Protein AF-A0AAW9EGD0-F1 (afdb_monomer)

Mean predicted aligned error: 9.13 Å

Secondary structure (DSSP, 8-state):
-HHHHHHHHHHHHHHHHHHH-PPP-----------S-PPPPPPPPPPP---HHHHHHHHHHHHHHHHHHHHHHHHHTT-

pLDDT: mean 84.7, std 12.61, range [60.59, 98.19]

Sequence (79 aa):
LQELASAKSEINRLRSYAERDPERVYIRASCATNDANSTPRVDDATRARPTDAAIRNYWILRERIAQSESIILGLQGYI

InterPro domains:
  IPR004929 Spanin, inner membrane subunit [PF03245] (2-79)

Radius of gyration: 21.57 Å; Cα contacts (8 Å, |Δi|>4): 15; chains: 1; bounding box: 45×22×63 Å

Structure (mmCIF, N/CA/C/O backbone):
data_AF-A0AAW9EGD0-F1
#
_entry.id   AF-A0AAW9EGD0-F1
#
loop_
_atom_site.group_PDB
_atom_site.id
_atom_site.type_symbol
_atom_site.label_atom_id
_atom_site.label_alt_id
_atom_site.label_comp_id
_atom_site.label_asym_id
_atom_site.label_entity_id
_atom_site.label_seq_id
_atom_site.pdbx_PDB_ins_code
_atom_site.Cartn_x
_atom_site.Cartn_y
_atom_site.Cartn_z
_atom_site.occupancy
_atom_site.B_iso_or_equiv
_atom_site.auth_seq_id
_atom_site.auth_comp_id
_atom_site.auth_asym_id
_atom_site.auth_atom_id
_atom_site.pdbx_PDB_model_num
ATOM 1 N N . LEU A 1 1 ? -14.577 -5.414 12.391 1.00 78.12 1 LEU A N 1
ATOM 2 C CA . LEU A 1 1 ? -13.474 -6.391 12.172 1.00 78.12 1 LEU A CA 1
ATOM 3 C C . LEU A 1 1 ? -13.543 -7.074 10.807 1.00 78.12 1 LEU A C 1
ATOM 5 O O . LEU A 1 1 ? -12.514 -7.128 10.146 1.00 78.12 1 LEU A O 1
ATOM 9 N N . GLN A 1 2 ? -14.711 -7.566 10.371 1.00 89.19 2 GLN A N 1
ATOM 10 C CA . GLN A 1 2 ? -14.867 -8.200 9.052 1.00 89.19 2 GLN A CA 1
ATOM 11 C C . GLN A 1 2 ? -14.430 -7.287 7.895 1.00 89.19 2 GLN A C 1
ATOM 13 O O . GLN A 1 2 ? -13.694 -7.731 7.021 1.00 89.19 2 GLN A O 1
ATOM 18 N N . GLU A 1 3 ? -14.797 -6.004 7.931 1.00 90.25 3 GLU A N 1
ATOM 19 C CA . GLU A 1 3 ? -14.385 -5.030 6.910 1.00 90.25 3 GLU A CA 1
ATOM 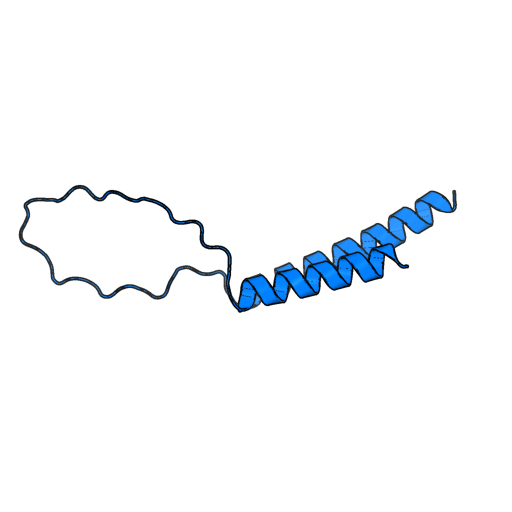20 C C . GLU A 1 3 ? -12.866 -4.843 6.854 1.00 90.25 3 GLU A C 1
ATOM 22 O O . GLU A 1 3 ? -12.275 -4.961 5.785 1.00 90.25 3 GLU A O 1
ATOM 27 N N . LEU A 1 4 ? -12.209 -4.658 8.006 1.00 95.56 4 LEU A N 1
ATOM 28 C CA . LEU A 1 4 ? -10.747 -4.565 8.078 1.00 95.56 4 LEU A CA 1
ATOM 29 C C . LEU A 1 4 ? -10.069 -5.834 7.540 1.00 95.56 4 LEU A C 1
ATOM 31 O O . LEU A 1 4 ? -9.080 -5.747 6.814 1.00 95.56 4 LEU A O 1
ATOM 35 N N . ALA A 1 5 ? -10.590 -7.014 7.884 1.00 96.19 5 ALA A N 1
ATOM 36 C CA . ALA A 1 5 ? -10.064 -8.281 7.384 1.00 96.19 5 ALA A CA 1
ATOM 37 C C . ALA A 1 5 ? -10.224 -8.398 5.859 1.00 96.19 5 ALA A C 1
ATOM 39 O O . ALA A 1 5 ? -9.277 -8.781 5.171 1.00 96.19 5 ALA A O 1
ATOM 40 N N . SER A 1 6 ? -11.382 -7.999 5.326 1.00 96.31 6 SER A N 1
ATOM 41 C CA . SER A 1 6 ? -11.644 -7.949 3.886 1.00 96.31 6 SER A CA 1
ATOM 42 C C . SER A 1 6 ? -10.703 -6.971 3.177 1.00 96.31 6 SER A C 1
ATOM 44 O O . SER A 1 6 ? -10.081 -7.329 2.181 1.00 96.31 6 SER A O 1
ATOM 46 N N . ALA A 1 7 ? -10.519 -5.767 3.722 1.00 96.31 7 ALA A N 1
ATOM 47 C CA . ALA A 1 7 ? -9.614 -4.763 3.169 1.00 96.31 7 ALA A CA 1
ATOM 48 C C . ALA A 1 7 ? -8.158 -5.255 3.146 1.00 96.31 7 ALA A C 1
ATOM 50 O O . ALA A 1 7 ? -7.465 -5.113 2.138 1.00 96.31 7 ALA A O 1
ATOM 51 N N . LYS A 1 8 ? -7.694 -5.898 4.226 1.00 96.56 8 LYS A N 1
ATOM 52 C CA . LYS A 1 8 ? -6.359 -6.516 4.275 1.00 96.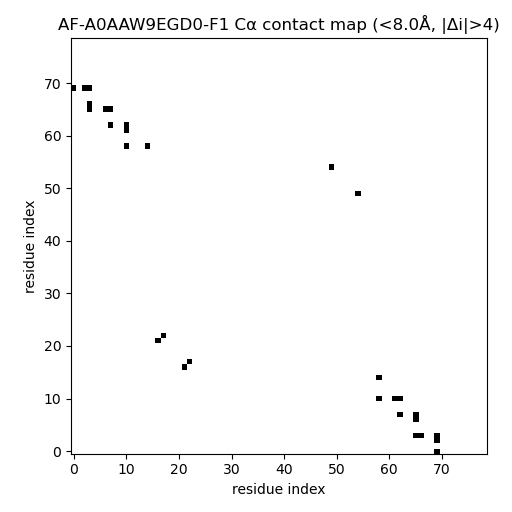56 8 LYS A CA 1
ATOM 53 C C . LYS A 1 8 ? -6.206 -7.643 3.254 1.00 96.56 8 LYS A C 1
ATOM 55 O O . LYS A 1 8 ? -5.156 -7.746 2.621 1.00 96.56 8 LYS A O 1
ATOM 60 N N . SER A 1 9 ? -7.236 -8.472 3.082 1.00 97.38 9 SER A N 1
ATOM 61 C CA . SER A 1 9 ? -7.249 -9.531 2.069 1.00 97.38 9 SER A CA 1
ATOM 62 C C . SER A 1 9 ? -7.116 -8.953 0.659 1.00 97.38 9 SER A C 1
ATOM 64 O O . SER A 1 9 ? -6.252 -9.389 -0.102 1.00 97.38 9 SER A O 1
ATOM 66 N N . GLU A 1 10 ? -7.879 -7.905 0.347 1.00 96.31 10 GLU A N 1
ATOM 67 C CA . GLU A 1 10 ? -7.833 -7.255 -0.962 1.00 96.31 10 GLU A CA 1
ATOM 68 C C . GLU A 1 10 ? -6.4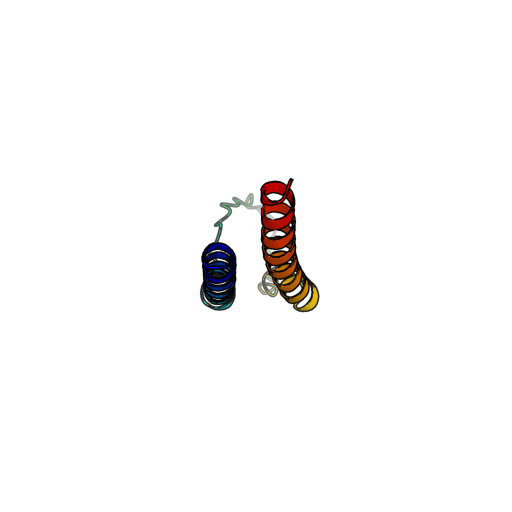84 -6.569 -1.220 1.00 96.31 10 GLU A C 1
ATOM 70 O O . GLU A 1 10 ? -5.903 -6.729 -2.291 1.00 96.31 10 GLU A O 1
ATOM 75 N N . ILE A 1 11 ? -5.904 -5.889 -0.224 1.00 96.38 11 ILE A N 1
ATOM 76 C CA . ILE A 1 11 ? -4.551 -5.317 -0.334 1.00 96.38 11 ILE A CA 1
ATOM 77 C C . ILE A 1 11 ? -3.515 -6.406 -0.650 1.00 96.38 11 ILE A C 1
ATOM 79 O O . ILE A 1 11 ? -2.657 -6.205 -1.511 1.00 96.38 11 ILE A O 1
ATOM 83 N N . ASN A 1 12 ? -3.592 -7.564 0.011 1.00 95.06 12 ASN A N 1
ATOM 84 C CA . ASN A 1 12 ? -2.679 -8.679 -0.248 1.00 95.06 12 ASN A CA 1
ATOM 85 C C . ASN A 1 12 ? -2.874 -9.270 -1.647 1.00 95.06 12 ASN A C 1
ATOM 87 O O . ASN A 1 12 ? -1.895 -9.563 -2.336 1.00 95.06 12 ASN A O 1
ATOM 91 N N . ARG A 1 13 ? -4.128 -9.408 -2.087 1.00 94.44 13 ARG A N 1
ATOM 92 C CA . ARG A 1 13 ? -4.464 -9.846 -3.441 1.00 94.44 13 ARG A CA 1
ATOM 93 C C . ARG A 1 13 ? -3.836 -8.910 -4.474 1.00 94.44 13 ARG A C 1
ATOM 95 O O . ARG A 1 13 ? -3.073 -9.383 -5.317 1.00 94.44 13 ARG A O 1
ATOM 102 N N . LEU A 1 14 ? -4.093 -7.604 -4.367 1.00 92.50 14 LEU A N 1
ATOM 103 C CA . LEU A 1 14 ? -3.562 -6.572 -5.264 1.00 92.50 14 LEU A CA 1
ATOM 104 C C . LEU A 1 14 ? -2.032 -6.546 -5.279 1.00 92.50 14 LEU A C 1
ATOM 106 O O . LEU A 1 14 ? -1.438 -6.444 -6.350 1.00 92.50 14 LEU A O 1
ATOM 110 N N . ARG A 1 15 ? -1.389 -6.708 -4.115 1.00 92.12 15 ARG A N 1
ATOM 111 C CA . ARG A 1 15 ? 0.072 -6.834 -4.026 1.00 92.12 15 ARG A CA 1
ATOM 112 C C . ARG A 1 15 ? 0.581 -8.007 -4.860 1.00 92.12 15 ARG A C 1
ATOM 114 O O . ARG A 1 15 ? 1.508 -7.829 -5.641 1.00 92.12 15 ARG A O 1
ATOM 121 N N . SER A 1 16 ? -0.058 -9.174 -4.754 1.00 90.62 16 SER A N 1
ATOM 122 C CA . SER A 1 16 ? 0.355 -10.354 -5.523 1.00 90.62 16 SER A CA 1
ATOM 123 C C . SER A 1 16 ? 0.181 -10.174 -7.036 1.00 90.62 16 SER A C 1
ATOM 125 O O . SER A 1 16 ? 1.038 -10.615 -7.800 1.00 90.62 16 SER A O 1
ATOM 127 N N . TYR A 1 17 ? -0.890 -9.497 -7.471 1.00 88.06 17 TYR A N 1
ATOM 128 C CA . TYR A 1 17 ? -1.105 -9.186 -8.886 1.00 88.06 17 TYR A CA 1
ATOM 129 C C . TYR A 1 17 ? -0.053 -8.202 -9.395 1.00 88.06 17 TYR A C 1
ATOM 131 O O . TYR A 1 17 ? 0.563 -8.454 -10.422 1.00 88.06 17 TYR A O 1
ATOM 139 N N . ALA A 1 18 ? 0.232 -7.141 -8.637 1.00 84.75 18 ALA A N 1
ATOM 140 C CA . ALA A 1 18 ? 1.248 -6.158 -9.003 1.00 84.75 18 ALA A CA 1
ATOM 141 C C . ALA A 1 18 ? 2.662 -6.760 -9.129 1.00 84.75 18 ALA A C 1
ATOM 143 O O . ALA A 1 18 ? 3.457 -6.280 -9.934 1.00 84.75 18 ALA A O 1
ATOM 144 N N . GLU A 1 19 ? 2.981 -7.798 -8.350 1.00 83.00 19 GLU A N 1
ATOM 145 C CA . GLU A 1 19 ? 4.273 -8.496 -8.410 1.00 83.00 19 GLU A CA 1
ATOM 146 C C . GLU A 1 19 ? 4.367 -9.503 -9.565 1.00 83.00 19 GLU A C 1
ATOM 148 O O . GLU A 1 19 ? 5.435 -9.653 -10.157 1.00 83.00 19 GLU A O 1
ATOM 153 N N . ARG A 1 20 ? 3.275 -10.214 -9.876 1.00 81.69 20 ARG A N 1
ATOM 154 C CA . ARG A 1 20 ? 3.284 -11.327 -10.843 1.00 81.69 20 ARG A CA 1
ATOM 155 C C . ARG A 1 20 ? 2.917 -10.907 -12.261 1.00 81.69 20 ARG A C 1
ATOM 157 O O . ARG A 1 20 ? 3.525 -11.399 -13.205 1.00 81.69 20 ARG A O 1
ATOM 164 N N . ASP A 1 21 ? 1.931 -10.028 -12.400 1.00 70.31 21 ASP A N 1
ATOM 165 C CA . ASP A 1 21 ? 1.419 -9.560 -13.686 1.00 70.31 21 ASP A CA 1
ATOM 166 C C . ASP A 1 21 ? 0.833 -8.148 -13.531 1.00 70.31 21 ASP A C 1
ATOM 168 O O . ASP A 1 21 ? -0.386 -7.976 -13.434 1.00 70.31 21 ASP A O 1
ATOM 172 N N . PRO A 1 22 ? 1.689 -7.114 -13.408 1.00 70.69 22 PRO A N 1
ATOM 173 C CA . PRO A 1 22 ? 1.198 -5.751 -13.314 1.00 70.69 22 PRO A CA 1
ATOM 174 C C . PRO A 1 22 ? 0.443 -5.417 -14.600 1.00 70.69 22 PRO A C 1
ATOM 176 O O . PRO A 1 22 ? 1.038 -5.475 -15.681 1.00 70.69 22 PRO A O 1
ATOM 179 N N . GLU A 1 23 ? -0.840 -5.049 -14.482 1.00 68.44 23 GLU A N 1
ATOM 180 C CA . GLU A 1 23 ? -1.629 -4.547 -15.610 1.00 68.44 23 GLU A CA 1
ATOM 181 C C . GLU A 1 23 ? -0.822 -3.481 -16.350 1.00 68.44 23 GLU A C 1
ATOM 183 O O . GLU A 1 23 ? -0.406 -2.457 -15.794 1.00 68.44 23 GLU A O 1
ATOM 188 N N . ARG A 1 24 ? -0.531 -3.765 -17.619 1.00 67.75 24 ARG A N 1
ATOM 189 C CA . ARG A 1 24 ? 0.337 -2.922 -18.429 1.00 67.75 24 ARG A CA 1
ATOM 190 C C . ARG A 1 24 ? -0.510 -1.904 -19.157 1.00 67.75 24 ARG A C 1
ATOM 192 O O . ARG A 1 24 ? -1.301 -2.251 -20.030 1.00 67.75 24 ARG A O 1
ATOM 199 N N . VAL A 1 25 ? -0.267 -0.635 -18.866 1.00 67.75 25 VAL A N 1
ATOM 200 C CA . VAL A 1 25 ? -0.729 0.443 -19.736 1.00 67.75 25 VAL A CA 1
ATOM 201 C C . VAL A 1 25 ? 0.232 0.521 -20.920 1.00 67.75 25 VAL A C 1
ATOM 203 O O . VAL A 1 25 ? 1.391 0.908 -20.774 1.00 67.75 25 VAL A O 1
ATOM 206 N N . TYR A 1 26 ? -0.235 0.118 -22.100 1.00 69.25 26 TYR A N 1
ATOM 207 C CA . TYR A 1 26 ? 0.522 0.270 -23.338 1.00 69.25 26 TYR A CA 1
ATOM 208 C C . TYR A 1 26 ? 0.360 1.697 -23.857 1.00 69.25 26 TYR A C 1
ATOM 210 O O . TYR A 1 26 ? -0.726 2.099 -24.272 1.00 69.25 26 TYR A O 1
ATOM 218 N N . ILE A 1 27 ? 1.448 2.467 -23.857 1.00 73.00 27 ILE A N 1
ATOM 219 C CA . ILE A 1 27 ? 1.469 3.788 -24.484 1.00 73.00 27 ILE A CA 1
ATOM 220 C C . ILE A 1 27 ? 1.869 3.598 -25.943 1.00 73.00 27 ILE A C 1
ATOM 222 O O . ILE A 1 27 ? 2.976 3.149 -26.245 1.00 73.00 27 ILE A O 1
ATOM 226 N N . ARG A 1 28 ? 0.968 3.949 -26.861 1.00 76.94 28 ARG A N 1
ATOM 227 C CA . ARG A 1 28 ? 1.288 3.991 -28.287 1.00 76.94 28 ARG A CA 1
ATOM 228 C C . ARG A 1 28 ? 2.110 5.246 -28.568 1.00 76.94 28 ARG A C 1
ATOM 230 O O . ARG A 1 28 ? 1.554 6.312 -28.803 1.00 76.94 28 ARG A O 1
ATOM 237 N N . ALA A 1 29 ? 3.430 5.113 -28.537 1.00 73.31 29 ALA A N 1
ATOM 238 C CA . ALA A 1 29 ? 4.337 6.149 -29.011 1.00 73.31 29 ALA A CA 1
ATOM 239 C C . ALA A 1 29 ? 4.629 5.927 -30.503 1.00 73.31 29 ALA A C 1
ATOM 241 O O . ALA A 1 29 ? 5.041 4.840 -30.903 1.00 73.31 29 ALA A O 1
ATOM 242 N N . SER A 1 30 ? 4.409 6.947 -31.332 1.00 77.56 30 SER A N 1
ATOM 243 C CA . SER A 1 30 ? 4.915 6.989 -32.706 1.00 77.56 30 SER A CA 1
ATOM 244 C C . SER A 1 30 ? 6.130 7.909 -32.746 1.00 77.56 30 SER A C 1
ATOM 246 O O . SER A 1 30 ? 5.988 9.116 -32.550 1.00 77.56 30 SER A O 1
ATOM 248 N N . CYS A 1 31 ? 7.315 7.358 -32.995 1.00 67.19 31 CYS A N 1
ATOM 249 C CA . CYS A 1 31 ? 8.498 8.167 -33.273 1.00 67.19 31 CYS A CA 1
ATOM 250 C C . CYS A 1 31 ? 8.517 8.548 -34.758 1.00 67.19 31 CYS A C 1
ATOM 252 O O . CYS A 1 31 ? 8.301 7.692 -35.617 1.00 67.19 31 CYS A O 1
ATOM 254 N N . ALA A 1 32 ? 8.786 9.819 -35.063 1.00 74.94 32 ALA A N 1
ATOM 255 C CA . ALA A 1 32 ? 9.075 10.237 -36.430 1.00 74.94 32 ALA A CA 1
ATOM 256 C C . ALA A 1 32 ? 10.362 9.541 -36.901 1.00 74.94 32 ALA A C 1
ATOM 258 O O . ALA A 1 32 ? 11.354 9.502 -36.171 1.00 74.94 32 ALA A O 1
ATOM 259 N N . THR A 1 33 ? 10.336 8.957 -38.099 1.00 67.75 33 THR A N 1
ATOM 260 C CA . THR A 1 33 ? 11.539 8.370 -38.699 1.00 67.75 33 THR A CA 1
ATOM 261 C C . THR A 1 33 ? 12.372 9.522 -39.249 1.00 67.75 33 THR A C 1
ATOM 263 O O . THR A 1 33 ? 11.927 10.212 -40.158 1.00 67.75 33 THR A O 1
ATOM 266 N N . ASN A 1 34 ? 13.535 9.784 -38.653 1.00 63.59 34 ASN A N 1
ATOM 267 C CA . ASN A 1 34 ? 14.484 10.750 -39.198 1.00 63.59 34 ASN A CA 1
ATOM 268 C C . ASN A 1 34 ? 15.328 10.036 -40.265 1.00 63.59 34 ASN A C 1
ATOM 270 O O . ASN A 1 34 ? 15.967 9.036 -39.948 1.00 63.59 34 ASN A O 1
ATOM 274 N N . ASP A 1 35 ? 15.379 10.564 -41.490 1.00 60.59 35 ASP A N 1
ATOM 275 C CA . ASP A 1 35 ?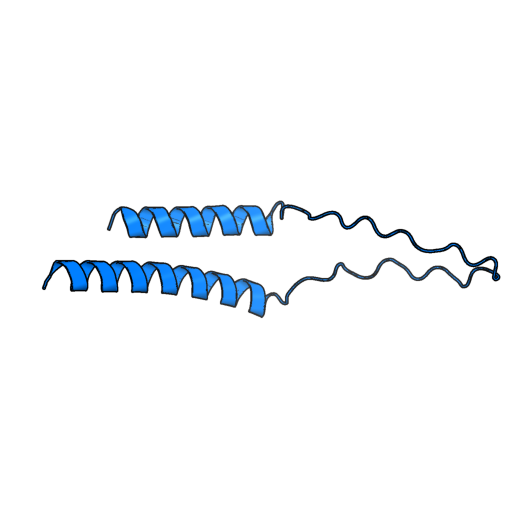 16.155 10.026 -42.629 1.00 60.59 35 ASP A CA 1
ATOM 276 C C . ASP A 1 35 ? 17.692 10.159 -42.474 1.00 60.59 35 ASP A C 1
ATOM 278 O O . ASP A 1 35 ? 18.447 10.055 -43.439 1.00 60.59 35 ASP A O 1
ATOM 282 N N . ALA A 1 36 ? 18.192 10.412 -41.262 1.00 63.88 36 ALA A N 1
ATOM 283 C CA . ALA A 1 36 ? 19.615 10.586 -40.994 1.00 63.88 36 ALA A CA 1
ATOM 284 C C . ALA A 1 36 ? 20.262 9.249 -40.600 1.00 63.88 36 ALA A C 1
ATOM 286 O O . ALA A 1 36 ? 19.744 8.556 -39.725 1.00 63.88 36 ALA A O 1
ATOM 287 N N . ASN A 1 37 ? 21.396 8.914 -41.237 1.00 63.06 37 ASN A N 1
ATOM 288 C CA . ASN A 1 37 ? 22.226 7.723 -40.998 1.00 63.06 37 ASN A CA 1
ATOM 289 C C . ASN A 1 37 ? 22.118 7.193 -39.557 1.00 63.06 37 ASN A C 1
ATOM 291 O O . ASN A 1 37 ? 22.545 7.859 -38.614 1.00 63.06 37 ASN A O 1
ATOM 295 N N . SER A 1 38 ? 21.555 5.987 -39.410 1.00 62.56 38 SER A N 1
ATOM 296 C CA . SER A 1 38 ? 21.295 5.350 -38.116 1.00 62.56 38 SER A CA 1
ATOM 297 C C . SER A 1 38 ? 22.560 5.312 -37.260 1.00 62.56 38 SER A C 1
ATOM 299 O O . SER A 1 38 ? 23.544 4.662 -37.616 1.00 62.56 38 SER A O 1
ATOM 301 N N . THR A 1 39 ? 22.520 5.958 -36.097 1.00 63.12 39 THR A N 1
ATOM 302 C CA . THR A 1 39 ? 23.477 5.691 -35.022 1.00 63.12 39 THR A CA 1
ATOM 303 C C . THR A 1 39 ? 23.323 4.235 -34.553 1.00 63.12 39 THR A C 1
ATOM 305 O O . THR A 1 39 ? 22.256 3.638 -34.751 1.00 63.12 39 THR A O 1
ATOM 308 N N . PRO A 1 40 ? 24.367 3.618 -33.964 1.00 68.44 40 PRO A N 1
ATOM 309 C CA . PRO A 1 40 ? 24.250 2.291 -33.366 1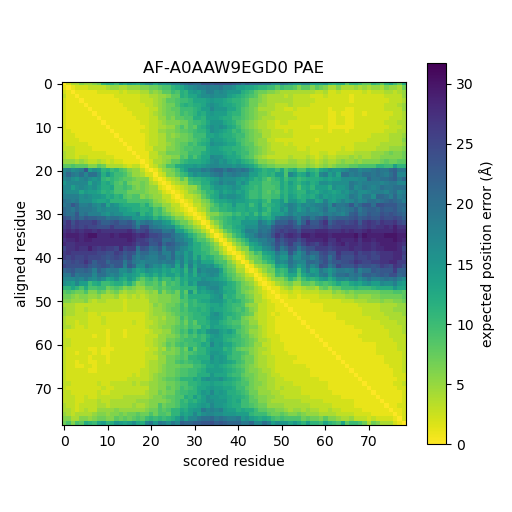.00 68.44 40 PRO A CA 1
ATOM 310 C C . PRO A 1 40 ? 23.067 2.264 -32.397 1.00 68.44 40 PRO A C 1
ATOM 312 O O . PRO A 1 40 ? 22.925 3.160 -31.561 1.00 68.44 40 PRO A O 1
ATOM 315 N N . ARG A 1 41 ? 22.197 1.261 -32.536 1.00 67.69 41 ARG A N 1
ATOM 316 C CA . ARG A 1 41 ? 21.001 1.128 -31.704 1.00 67.69 41 ARG A CA 1
ATOM 317 C C . ARG A 1 41 ? 21.434 0.906 -30.253 1.00 67.69 41 ARG A C 1
ATOM 319 O O . ARG A 1 41 ? 22.189 -0.022 -29.980 1.00 67.69 41 ARG A O 1
ATOM 326 N N . VAL A 1 42 ? 20.980 1.765 -29.344 1.00 68.94 42 VAL A N 1
ATOM 327 C CA . VAL A 1 42 ? 21.161 1.561 -27.901 1.00 68.94 42 VAL A CA 1
ATOM 328 C C . VAL A 1 42 ? 20.243 0.411 -27.486 1.00 68.94 42 VAL A C 1
ATOM 330 O O . VAL A 1 42 ? 19.084 0.386 -27.901 1.00 68.94 42 VAL A O 1
ATOM 333 N N . ASP A 1 43 ? 20.769 -0.555 -26.731 1.00 65.19 43 ASP A N 1
ATOM 334 C CA . ASP A 1 43 ? 19.968 -1.643 -26.161 1.00 65.19 43 ASP A CA 1
ATOM 335 C C . ASP A 1 43 ? 18.827 -1.089 -25.299 1.00 65.19 43 ASP A C 1
ATOM 337 O O . ASP A 1 43 ? 18.942 -0.019 -24.692 1.00 65.19 43 ASP A O 1
ATOM 341 N N . ASP A 1 44 ? 17.722 -1.832 -25.226 1.00 71.06 44 ASP A N 1
ATOM 342 C CA . ASP A 1 44 ? 16.589 -1.451 -24.389 1.00 71.06 44 ASP A CA 1
ATOM 343 C C . ASP A 1 44 ? 17.031 -1.372 -22.922 1.00 71.06 44 ASP A C 1
ATOM 345 O O . ASP A 1 44 ? 17.412 -2.369 -22.302 1.00 71.06 44 ASP A O 1
ATOM 349 N N . ALA A 1 45 ? 16.962 -0.169 -22.349 1.00 68.50 45 ALA A N 1
ATOM 350 C CA . ALA A 1 45 ? 17.203 0.024 -20.930 1.00 68.50 45 ALA A CA 1
ATOM 351 C C . ALA A 1 45 ? 16.205 -0.797 -20.102 1.00 68.50 45 ALA A C 1
ATOM 353 O O . ALA A 1 45 ? 15.050 -1.008 -20.493 1.00 68.50 45 ALA A O 1
ATOM 354 N N . THR A 1 46 ? 16.631 -1.218 -18.909 1.00 71.12 46 THR A N 1
ATOM 355 C CA . THR A 1 46 ? 15.736 -1.837 -17.932 1.00 71.12 46 THR A CA 1
ATOM 356 C C . THR A 1 46 ? 14.507 -0.951 -17.753 1.00 71.12 46 THR A C 1
ATOM 358 O O . THR A 1 46 ? 14.630 0.260 -17.565 1.00 71.12 46 THR A O 1
ATOM 361 N N . ARG A 1 47 ? 13.313 -1.549 -17.833 1.00 71.31 47 ARG A N 1
ATOM 362 C CA . ARG A 1 47 ? 12.050 -0.801 -17.777 1.00 71.31 47 ARG A CA 1
ATOM 363 C C . ARG A 1 47 ? 12.023 0.128 -16.570 1.00 71.31 47 ARG A C 1
ATOM 365 O O . ARG A 1 47 ? 12.343 -0.294 -15.456 1.00 71.31 47 ARG A O 1
ATOM 372 N N . ALA A 1 48 ? 11.572 1.360 -16.792 1.00 77.06 48 ALA A N 1
ATOM 373 C CA . ALA A 1 48 ? 11.326 2.305 -15.717 1.00 77.06 48 ALA A CA 1
ATOM 374 C C . ALA A 1 48 ? 10.335 1.691 -14.716 1.00 77.06 48 ALA A C 1
ATOM 376 O O . ALA A 1 48 ? 9.195 1.381 -15.066 1.00 77.06 48 ALA A O 1
ATOM 377 N N . ARG A 1 49 ? 10.781 1.493 -13.472 1.00 80.81 49 ARG A N 1
ATOM 378 C CA . ARG A 1 49 ? 9.940 1.044 -12.359 1.00 80.81 49 ARG A CA 1
ATOM 379 C C . ARG A 1 49 ? 10.284 1.817 -11.083 1.00 80.81 49 ARG A C 1
ATOM 381 O O . ARG A 1 49 ? 11.425 2.264 -10.947 1.00 80.81 49 ARG A O 1
ATOM 388 N N . PRO A 1 50 ? 9.340 1.960 -10.135 1.00 86.81 50 PRO A N 1
ATOM 389 C CA . PRO A 1 50 ? 9.648 2.494 -8.813 1.00 86.81 50 PRO A CA 1
ATOM 390 C C . PRO A 1 50 ? 10.717 1.654 -8.099 1.00 86.81 50 PRO A C 1
ATOM 392 O O . PRO A 1 50 ? 10.858 0.458 -8.358 1.00 86.81 50 PRO A O 1
ATOM 395 N N . THR A 1 51 ? 11.452 2.267 -7.169 1.00 91.44 51 THR A N 1
ATOM 396 C CA . THR A 1 51 ? 12.431 1.544 -6.343 1.00 91.44 51 THR A CA 1
ATOM 397 C C . THR A 1 51 ? 11.734 0.536 -5.426 1.00 91.44 51 THR A C 1
ATOM 399 O O . THR A 1 51 ? 10.595 0.755 -5.007 1.00 91.44 51 THR A O 1
ATOM 402 N N . ASP A 1 52 ? 12.421 -0.544 -5.042 1.00 89.62 52 ASP A N 1
ATOM 403 C CA . ASP A 1 52 ? 11.846 -1.557 -4.139 1.00 89.62 52 ASP A CA 1
ATOM 404 C C . ASP A 1 52 ? 11.408 -0.955 -2.796 1.00 89.62 52 ASP A C 1
ATOM 406 O O . ASP A 1 52 ? 10.379 -1.336 -2.235 1.00 89.62 52 ASP A O 1
ATOM 410 N N . ALA A 1 53 ? 12.136 0.059 -2.316 1.00 95.62 53 ALA A N 1
ATOM 411 C CA . ALA A 1 53 ? 11.754 0.827 -1.137 1.00 95.62 53 ALA A CA 1
ATOM 412 C C . ALA A 1 53 ? 10.425 1.574 -1.336 1.00 95.62 53 ALA A C 1
ATOM 414 O O . ALA A 1 53 ? 9.569 1.531 -0.454 1.00 95.62 53 ALA A O 1
ATOM 415 N N . ALA A 1 54 ? 10.220 2.224 -2.487 1.00 94.69 54 ALA A N 1
ATOM 416 C CA . ALA A 1 54 ? 8.972 2.921 -2.785 1.00 94.69 54 ALA A CA 1
ATOM 417 C C . ALA A 1 54 ? 7.787 1.946 -2.866 1.00 94.69 54 ALA A C 1
ATOM 419 O O . ALA A 1 54 ? 6.741 2.206 -2.271 1.00 94.69 54 ALA A O 1
ATOM 420 N N . ILE A 1 55 ? 7.973 0.795 -3.524 1.00 92.19 55 ILE A N 1
ATOM 421 C CA . ILE A 1 55 ? 6.954 -0.261 -3.636 1.00 92.19 55 ILE A CA 1
ATOM 422 C C . ILE A 1 55 ? 6.572 -0.781 -2.245 1.00 92.19 55 ILE A C 1
ATOM 424 O O . ILE A 1 55 ? 5.394 -0.802 -1.883 1.00 92.19 55 ILE A O 1
ATOM 428 N N . ARG A 1 56 ? 7.563 -1.148 -1.423 1.00 94.56 56 ARG A N 1
ATOM 429 C CA . ARG A 1 56 ? 7.335 -1.626 -0.053 1.00 94.56 56 ARG A CA 1
ATOM 430 C C . ARG A 1 56 ? 6.611 -0.583 0.799 1.00 94.56 56 ARG A C 1
ATOM 432 O O . ARG A 1 56 ? 5.638 -0.913 1.477 1.00 94.56 56 ARG A O 1
ATOM 439 N N . ASN A 1 57 ? 7.071 0.667 0.766 1.00 97.62 57 ASN A N 1
ATOM 440 C CA . ASN A 1 57 ? 6.502 1.745 1.573 1.00 97.62 57 ASN A CA 1
ATOM 441 C C . ASN A 1 57 ? 5.054 2.050 1.177 1.00 97.62 57 ASN A C 1
ATOM 443 O O . ASN A 1 57 ? 4.216 2.241 2.056 1.00 97.62 57 ASN A O 1
ATOM 447 N N . TYR A 1 58 ? 4.740 2.027 -0.120 1.00 96.19 58 TYR A N 1
ATOM 448 C CA . TYR A 1 58 ? 3.373 2.173 -0.615 1.00 96.19 58 TYR A CA 1
ATOM 449 C C . TYR A 1 58 ? 2.435 1.104 -0.035 1.00 96.19 58 TYR A C 1
ATOM 451 O O . TYR A 1 58 ? 1.357 1.416 0.474 1.00 96.19 58 TYR A O 1
ATOM 459 N N . TRP A 1 59 ? 2.859 -0.160 -0.038 1.00 96.25 59 TRP A N 1
ATOM 460 C CA . TRP A 1 59 ? 2.040 -1.250 0.486 1.00 96.25 59 TRP A CA 1
ATOM 461 C C . TRP A 1 59 ? 1.837 -1.189 2.003 1.00 96.25 59 TRP A C 1
ATOM 463 O O . TRP A 1 59 ? 0.740 -1.486 2.477 1.00 96.25 59 TRP A O 1
ATOM 473 N N . ILE A 1 60 ? 2.859 -0.773 2.756 1.00 97.62 60 ILE A N 1
ATOM 474 C CA . ILE A 1 60 ? 2.740 -0.516 4.201 1.00 97.62 60 ILE A CA 1
ATOM 475 C C . ILE A 1 60 ? 1.752 0.625 4.458 1.00 97.62 60 ILE A C 1
ATOM 477 O O 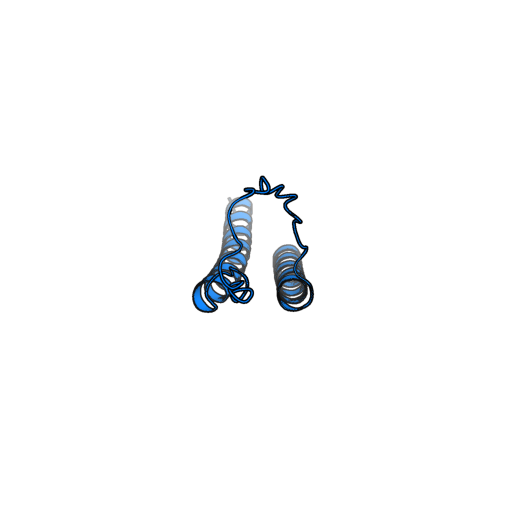. ILE A 1 60 ? 0.917 0.532 5.358 1.00 97.62 60 ILE A O 1
ATOM 481 N N . LEU A 1 61 ? 1.826 1.697 3.664 1.00 98.19 61 LEU A N 1
ATOM 482 C CA . LEU A 1 61 ? 0.928 2.841 3.784 1.00 98.19 61 LEU A CA 1
ATOM 483 C C . LEU A 1 61 ? -0.536 2.426 3.585 1.00 98.19 61 LEU A C 1
ATOM 485 O O . LEU A 1 61 ? -1.376 2.771 4.410 1.00 98.19 61 LEU A O 1
ATOM 489 N N . ARG A 1 62 ? -0.836 1.637 2.545 1.00 98.12 62 ARG A N 1
ATOM 490 C CA . ARG A 1 62 ? -2.195 1.126 2.288 1.00 98.12 62 ARG A CA 1
ATOM 491 C C . ARG A 1 62 ? -2.743 0.315 3.461 1.00 98.12 62 ARG A C 1
ATOM 493 O O . ARG A 1 62 ? -3.901 0.488 3.826 1.00 98.12 62 ARG A O 1
ATOM 500 N N . GLU A 1 63 ? -1.919 -0.533 4.078 1.00 97.62 63 GLU A N 1
ATOM 501 C CA . GLU A 1 63 ? -2.350 -1.307 5.245 1.00 97.62 63 GLU A CA 1
ATOM 502 C C . GLU A 1 63 ? -2.642 -0.411 6.458 1.00 97.62 63 GLU A C 1
ATOM 504 O O . GLU A 1 63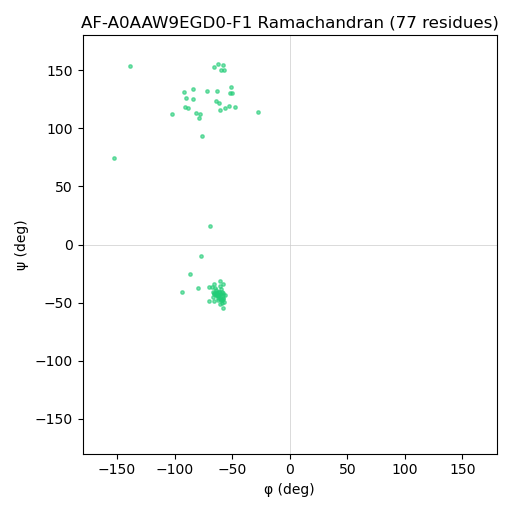 ? -3.645 -0.614 7.144 1.00 97.62 63 GLU A O 1
ATOM 509 N N . ARG A 1 64 ? -1.795 0.593 6.716 1.00 98.19 64 ARG A N 1
ATOM 510 C CA . ARG A 1 64 ? -2.000 1.540 7.822 1.00 98.19 64 ARG A CA 1
ATOM 511 C C . ARG A 1 64 ? -3.273 2.358 7.647 1.00 98.19 64 ARG A C 1
ATOM 513 O O . ARG A 1 64 ? -4.003 2.515 8.616 1.00 98.19 64 ARG A O 1
ATOM 520 N N . ILE A 1 65 ? -3.561 2.815 6.428 1.00 98.19 65 ILE A N 1
ATOM 521 C CA . ILE A 1 65 ? -4.797 3.548 6.124 1.00 98.19 65 ILE A CA 1
ATOM 522 C C . ILE A 1 65 ? -6.020 2.693 6.465 1.00 98.19 65 ILE A C 1
ATOM 524 O O . ILE A 1 65 ? -6.857 3.145 7.236 1.00 98.19 65 ILE A O 1
ATOM 528 N N . ALA A 1 66 ? -6.078 1.441 5.997 1.00 97.88 66 ALA A N 1
ATOM 529 C CA . ALA A 1 66 ? -7.210 0.554 6.283 1.00 97.88 66 ALA A CA 1
ATOM 530 C C . ALA A 1 66 ? -7.402 0.310 7.794 1.00 97.88 66 ALA A C 1
ATOM 532 O O . ALA A 1 66 ? -8.527 0.254 8.292 1.00 97.88 66 ALA A O 1
ATOM 533 N N . GLN A 1 67 ? -6.303 0.179 8.547 1.00 97.69 67 GLN A N 1
ATOM 534 C CA . GLN A 1 67 ? -6.362 0.055 10.007 1.00 97.69 67 GLN A CA 1
ATOM 535 C C . GLN A 1 67 ? -6.893 1.334 10.664 1.00 97.69 67 GLN A C 1
ATOM 537 O O . GLN A 1 67 ? -7.797 1.260 11.494 1.00 97.69 67 GLN A O 1
ATOM 542 N N . SER A 1 68 ? -6.353 2.495 10.287 1.00 97.94 68 SER A N 1
ATOM 543 C CA . SER A 1 68 ? -6.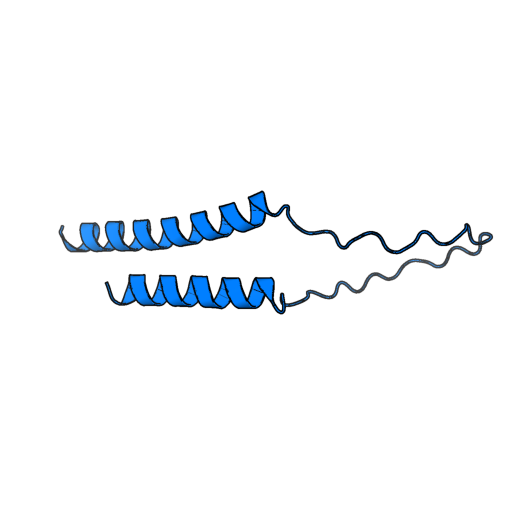784 3.790 10.813 1.00 97.94 68 SER A CA 1
ATOM 544 C C . SER A 1 68 ? -8.249 4.079 10.492 1.00 97.94 68 SER A C 1
ATOM 546 O O . SER A 1 68 ? -8.974 4.485 11.393 1.00 97.94 68 SER A O 1
ATOM 548 N N . GLU A 1 69 ? -8.711 3.809 9.269 1.00 97.00 69 GLU A N 1
ATOM 549 C CA . GLU A 1 69 ? -10.125 3.928 8.889 1.00 97.00 69 GLU A CA 1
ATOM 550 C C . GLU A 1 69 ? -11.018 3.065 9.781 1.00 97.00 69 GLU A C 1
ATOM 552 O O . GLU A 1 69 ? -11.980 3.572 10.353 1.00 97.00 69 GLU A O 1
ATOM 557 N N . SER A 1 70 ? -10.672 1.787 9.978 1.00 95.81 70 SER A N 1
ATOM 558 C CA . SER A 1 70 ? -11.463 0.899 10.837 1.00 95.81 70 SER A CA 1
ATOM 559 C C . SER A 1 70 ? -11.540 1.389 12.285 1.00 95.81 70 SER A C 1
ATOM 561 O O . SER A 1 70 ? -12.568 1.186 12.929 1.00 95.81 70 SER A O 1
ATOM 563 N N . ILE A 1 71 ? -10.467 1.983 12.816 1.00 95.50 71 ILE A N 1
ATOM 564 C CA . ILE A 1 71 ? -10.455 2.550 14.171 1.00 95.50 71 ILE A CA 1
ATOM 565 C C . ILE A 1 71 ? -11.336 3.798 14.222 1.00 95.50 71 ILE A C 1
ATOM 567 O O . ILE A 1 71 ? -12.178 3.908 15.108 1.00 95.50 71 ILE A O 1
ATOM 571 N N . ILE A 1 72 ? -11.170 4.715 13.267 1.00 96.56 72 ILE A N 1
ATOM 572 C CA . ILE A 1 72 ? -11.923 5.973 13.208 1.00 96.56 72 ILE A CA 1
ATOM 573 C C . ILE A 1 72 ? -13.423 5.699 13.097 1.00 96.56 72 ILE A C 1
ATOM 575 O O . ILE A 1 72 ? -14.187 6.258 13.876 1.00 96.56 72 ILE A O 1
ATOM 579 N N . LEU A 1 73 ? -13.843 4.805 12.199 1.00 95.56 73 LEU A N 1
ATOM 580 C CA . LEU A 1 73 ? -15.251 4.425 12.048 1.00 95.56 73 LEU A CA 1
ATOM 581 C C . LEU A 1 73 ? -15.810 3.797 13.330 1.00 95.56 73 LEU A C 1
ATOM 583 O O . LEU A 1 73 ? -16.920 4.118 13.747 1.00 95.56 73 LEU A O 1
ATOM 587 N N . GLY A 1 74 ? -15.025 2.943 13.995 1.00 93.81 74 GLY A N 1
ATOM 588 C CA . GLY A 1 74 ? -15.409 2.370 15.285 1.00 93.81 74 GLY A CA 1
ATOM 589 C C . GLY A 1 74 ? -15.604 3.432 16.371 1.00 93.81 74 GLY A C 1
ATOM 590 O O . GLY A 1 74 ? -16.564 3.357 17.130 1.00 93.81 74 GLY A O 1
ATOM 591 N N . LEU A 1 75 ? -14.730 4.441 16.420 1.00 95.56 75 LEU A N 1
ATOM 592 C CA . LEU A 1 75 ? -14.844 5.563 17.357 1.00 95.56 75 LEU A CA 1
ATOM 593 C C . LEU A 1 75 ? -16.023 6.488 17.020 1.00 95.56 75 LEU A C 1
ATOM 595 O O . LEU A 1 75 ? -16.685 6.973 17.930 1.00 95.56 75 LEU A O 1
ATOM 599 N N . GLN A 1 76 ? -16.310 6.707 15.736 1.00 94.38 76 GLN A N 1
ATOM 600 C CA . GLN A 1 76 ? -17.476 7.476 15.291 1.00 94.38 76 GLN A CA 1
ATOM 601 C C . GLN A 1 76 ? -18.797 6.792 15.645 1.00 94.38 76 GLN A C 1
ATOM 603 O O . GLN A 1 76 ? -19.755 7.484 15.946 1.00 94.38 76 GLN A O 1
ATOM 608 N N . GLY A 1 77 ? -18.856 5.457 15.631 1.00 93.06 77 GLY A N 1
ATOM 609 C CA . GLY A 1 77 ? -20.048 4.719 16.059 1.00 93.06 77 GLY A CA 1
ATOM 610 C C . GLY A 1 77 ? -20.230 4.633 17.578 1.00 93.06 77 GLY A C 1
ATOM 611 O O . GLY A 1 77 ? -21.258 4.143 18.034 1.00 93.06 77 GLY A O 1
ATOM 612 N N . TYR A 1 78 ? -19.228 5.046 18.359 1.00 90.50 78 TYR A N 1
ATOM 613 C CA . TYR A 1 78 ? -19.288 5.044 19.823 1.00 90.50 78 TYR A CA 1
ATOM 614 C C . TYR A 1 78 ? -19.919 6.322 20.402 1.00 90.50 78 TYR A C 1
ATOM 616 O O . TYR A 1 78 ? -20.429 6.287 21.523 1.00 90.50 78 TYR A O 1
ATOM 624 N N . ILE A 1 79 ? -19.861 7.434 19.662 1.00 84.50 79 ILE A N 1
ATOM 625 C CA . ILE A 1 79 ? -20.489 8.720 20.014 1.00 84.50 79 ILE A CA 1
ATOM 626 C C . ILE A 1 79 ? -21.910 8.814 19.460 1.00 84.50 79 ILE A C 1
ATOM 628 O O . ILE A 1 79 ? -22.723 9.497 20.119 1.00 84.50 79 ILE A O 1
#

Solvent-accessible surface area (backbone atoms only — not comparab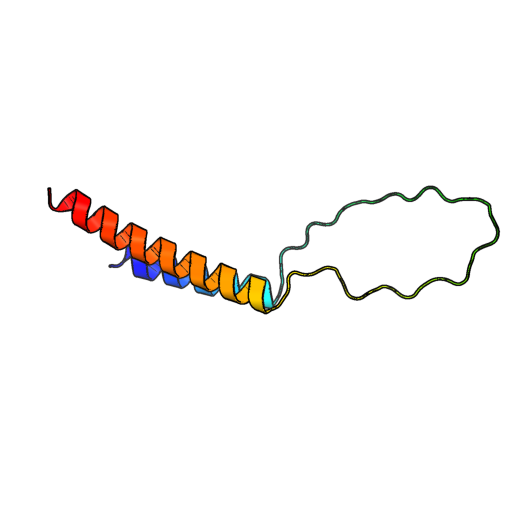le to full-atom values): 5153 Å² total; per-residue (Å²): 108,69,63,48,53,51,51,53,50,49,53,54,51,51,49,53,39,55,73,74,60,53,86,74,84,82,78,89,78,84,79,83,84,69,97,62,84,79,69,84,80,75,76,86,68,82,76,92,69,81,52,72,66,55,55,53,50,52,56,53,50,55,53,50,50,49,53,50,49,52,51,51,55,53,56,60,73,72,111

Organism: Klebsiella aerogenes (NCBI:txid548)

Foldseek 3Di:
DVQLVVQVVVLVVVLVCCVPPNPDDDDDDDDDDDPDDDDPDDPDDDDDDDDPVVSVVVSVVSNVVSVVVVVVVVVVVVD